Protein AF-A0A447TIA1-F1 (afdb_monomer)

InterPro domains:
  IPR004468 CTP synthase [PTHR11550] (20-82)
  IPR017926 Glutamine amidotransferase [PF00117] (13-82)
  IPR029062 Class I glutamine amidotransferase-like [G3DSA:3.40.50.880] (1-85)
  IPR029062 Class I glutamine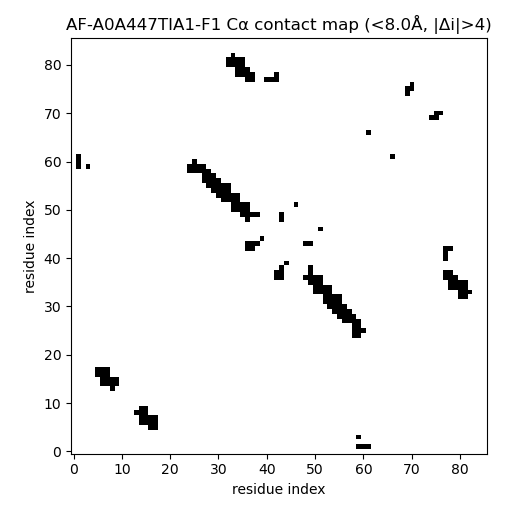 amidotransferase-like [SSF52317] (3-82)

pLDDT: mean 73.73, std 21.13, range [30.89, 95.38]

Secondary structure (DSSP, 8-state):
------EEE-TTS-EEE--TTS---S--EEEEEEEEEPTTSHHHHHHTSSEEEEEEEES----GGGHHHHHHTT----EEEGGG--

Nearest PDB structures (foldseek):
  3nva-assembly1_A  TM=8.881E-01  e=1.767E-05  Saccharolobus solfataricus
  1vco-assembly1_A  TM=8.623E-01  e=2.281E-05  Thermus thermophilus
  4zdi-assembly3_C  TM=9.390E-01  e=1.548E-04  Mycobacterium tuberculosis H37Rv
  4zdi-assembly3_D  TM=9.419E-01  e=1.875E-04  Mycobacterium tuberculosis H37Rv
  4zdi-assembly5_F  TM=9.418E-01  e=2.750E-04  Mycobacterium tuberculosis H37Rv

Solvent-accessible surface area (backbone atoms only — not comparable to full-atom values): 5550 Å² total; per-residue (Å²): 139,85,75,88,75,66,65,49,67,45,98,86,71,49,72,47,83,63,59,98,82,46,77,74,71,57,71,73,40,73,47,77,44,52,31,39,29,40,82,88,30,71,62,15,61,75,71,73,43,44,72,48,72,44,76,42,81,47,39,78,75,85,63,72,87,50,48,64,59,42,43,75,74,66,49,77,85,46,61,45,56,59,82,74,77,122

Mean predicted aligned error: 11.52 Å

Sequence (86 aa):
MVALIDEWVNHDGKIEKRDENSNMGGTMRLGGQQCDLVPGSLAARVYGGTEITERHRHRYEVNNYYIQRLEQAGLTISGRSAATRS

Foldseek 3Di:
DFDPPQWDQPPVRDTDRDDPPPPPAADFQFAWFKKAFAPPDPVCVVVVHRIDIDGGGDGDDDDPVCPVVCVVVPDDPGMDTPVPPD

Organism: Chromobacterium violaceum (NCBI:txid536)

Structure (mmCIF, N/CA/C/O backbone):
data_AF-A0A447TIA1-F1
#
_entry.id   AF-A0A447TIA1-F1
#
loop_
_atom_site.group_PDB
_atom_site.id
_atom_site.type_symbol
_atom_site.label_atom_id
_atom_site.label_alt_id
_atom_site.label_comp_id
_atom_site.label_asym_id
_atom_site.label_entity_id
_atom_site.label_seq_id
_atom_site.pdbx_PDB_ins_code
_atom_site.Cartn_x
_atom_site.Cartn_y
_atom_site.Cartn_z
_atom_site.occupancy
_atom_site.B_iso_or_equiv
_atom_site.auth_seq_id
_atom_site.auth_comp_id
_atom_site.auth_asym_id
_atom_site.auth_atom_id
_atom_site.pdbx_PDB_model_num
ATOM 1 N N . MET A 1 1 ? 4.605 -8.604 -2.090 1.00 30.89 1 MET A N 1
ATOM 2 C CA . MET A 1 1 ? 5.405 -9.196 -3.181 1.00 30.8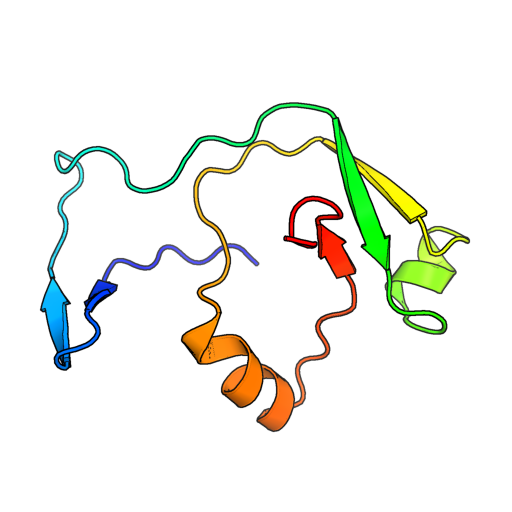9 1 MET A CA 1
A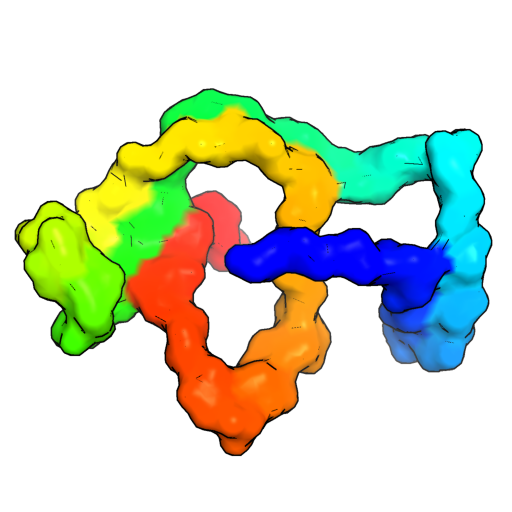TOM 3 C C . MET A 1 1 ? 6.041 -8.039 -3.928 1.00 30.89 1 MET A C 1
ATOM 5 O O . MET A 1 1 ? 5.328 -7.306 -4.593 1.00 30.89 1 MET A O 1
ATOM 9 N N . VAL A 1 2 ? 7.327 -7.784 -3.697 1.00 33.62 2 VAL A N 1
ATOM 10 C CA . VAL A 1 2 ? 8.083 -6.739 -4.400 1.00 33.62 2 VAL A CA 1
ATOM 11 C C . VAL A 1 2 ? 8.993 -7.491 -5.356 1.00 33.62 2 VAL A C 1
ATOM 13 O O . VAL A 1 2 ? 9.887 -8.202 -4.906 1.00 33.62 2 VAL A O 1
ATOM 16 N N . ALA A 1 3 ? 8.680 -7.444 -6.647 1.00 35.81 3 ALA A N 1
ATOM 17 C CA . ALA A 1 3 ? 9.522 -8.037 -7.674 1.00 35.81 3 ALA A CA 1
ATOM 18 C C . ALA A 1 3 ? 10.615 -7.034 -8.058 1.00 35.81 3 ALA A C 1
ATOM 20 O O . ALA A 1 3 ? 10.351 -5.834 -8.164 1.00 35.81 3 ALA A O 1
ATOM 21 N N . LEU A 1 4 ? 11.830 -7.537 -8.266 1.00 37.06 4 LEU A N 1
ATOM 22 C CA . LEU A 1 4 ? 12.829 -6.833 -9.054 1.00 37.06 4 LEU A CA 1
ATOM 23 C C . LEU A 1 4 ? 12.268 -6.777 -10.480 1.00 37.06 4 LEU A C 1
ATOM 25 O O . LEU A 1 4 ? 11.936 -7.817 -11.041 1.00 37.06 4 LEU A O 1
ATOM 29 N N . ILE A 1 5 ? 12.068 -5.573 -11.009 1.00 43.59 5 ILE A N 1
ATOM 30 C CA . ILE A 1 5 ? 11.760 -5.370 -12.424 1.00 43.59 5 ILE A CA 1
ATOM 31 C C . ILE A 1 5 ? 13.068 -4.892 -13.046 1.00 43.59 5 ILE A C 1
ATOM 33 O O . ILE A 1 5 ? 13.410 -3.712 -12.998 1.00 43.59 5 ILE A O 1
ATOM 37 N N . ASP A 1 6 ? 13.826 -5.854 -13.545 1.00 41.81 6 ASP A N 1
ATOM 38 C CA . ASP A 1 6 ? 15.049 -5.723 -14.337 1.00 41.81 6 ASP A CA 1
ATOM 39 C C . ASP A 1 6 ? 14.778 -5.211 -15.766 1.00 41.81 6 ASP A C 1
ATOM 41 O O . ASP A 1 6 ? 15.703 -4.802 -16.470 1.00 41.81 6 ASP A O 1
ATOM 45 N N . GLU A 1 7 ? 13.506 -5.131 -16.172 1.00 40.50 7 GLU A N 1
ATOM 46 C CA . GLU A 1 7 ? 13.088 -4.692 -17.505 1.00 40.50 7 GLU A CA 1
ATOM 47 C C . GLU A 1 7 ? 12.032 -3.576 -17.422 1.00 40.50 7 GLU A C 1
ATOM 49 O O . GLU A 1 7 ? 10.841 -3.810 -17.206 1.00 40.50 7 GLU A O 1
ATOM 54 N N . TRP A 1 8 ? 12.462 -2.323 -17.602 1.00 51.34 8 TRP A N 1
ATOM 55 C CA . TRP A 1 8 ? 11.547 -1.190 -17.759 1.00 51.34 8 TRP A CA 1
ATOM 56 C C . TRP A 1 8 ? 11.190 -1.036 -19.239 1.00 51.34 8 TRP A C 1
ATOM 58 O O . TRP A 1 8 ? 12.043 -0.709 -20.064 1.00 51.34 8 TRP A O 1
ATOM 68 N N . VAL A 1 9 ? 9.921 -1.262 -19.576 1.00 48.12 9 VAL A N 1
ATOM 69 C CA . VAL A 1 9 ? 9.378 -0.960 -20.906 1.00 48.12 9 VAL A CA 1
ATOM 70 C C . VAL A 1 9 ? 8.879 0.483 -20.895 1.00 48.12 9 VAL A C 1
ATOM 72 O O . VAL A 1 9 ? 7.937 0.811 -20.172 1.00 48.12 9 VAL A O 1
ATOM 75 N N . ASN A 1 10 ? 9.526 1.353 -21.672 1.00 47.69 10 ASN A N 1
ATOM 76 C CA . ASN A 1 10 ? 9.075 2.732 -21.866 1.00 47.69 10 ASN A CA 1
ATOM 77 C C . ASN A 1 10 ? 7.789 2.775 -22.715 1.00 47.69 10 ASN A C 1
ATOM 79 O O . ASN A 1 10 ? 7.443 1.804 -23.386 1.00 47.69 10 ASN A O 1
ATOM 83 N N . HIS A 1 11 ? 7.097 3.919 -22.716 1.00 45.28 11 HIS A N 1
ATOM 84 C CA . HIS A 1 11 ? 5.839 4.147 -23.450 1.00 45.28 11 HIS A CA 1
ATOM 85 C C . HIS A 1 11 ? 5.909 3.776 -24.950 1.00 45.28 11 HIS A C 1
ATOM 87 O O . HIS A 1 11 ? 4.907 3.362 -25.522 1.00 45.28 11 HIS A O 1
ATOM 93 N N . ASP A 1 12 ? 7.107 3.816 -25.541 1.00 51.28 12 ASP A N 1
ATOM 94 C CA . ASP A 1 12 ? 7.376 3.470 -26.945 1.00 51.28 12 ASP A CA 1
ATOM 95 C C . ASP A 1 12 ? 7.724 1.984 -27.183 1.00 51.28 12 ASP A C 1
ATOM 97 O O . ASP A 1 12 ? 8.206 1.615 -28.253 1.00 51.28 12 ASP A O 1
ATOM 101 N N . GLY A 1 13 ? 7.553 1.108 -26.186 1.00 52.50 13 GLY A N 1
ATOM 102 C CA . GLY A 1 13 ? 7.826 -0.331 -26.315 1.00 52.50 13 GLY A CA 1
ATOM 103 C C . GLY A 1 13 ? 9.312 -0.714 -26.320 1.00 52.50 13 GLY A C 1
ATOM 104 O O . GLY A 1 13 ? 9.646 -1.878 -26.534 1.00 52.50 13 GLY A O 1
ATOM 105 N N . LYS A 1 14 ? 10.222 0.236 -26.066 1.00 42.56 14 LYS A N 1
ATOM 106 C CA . LYS A 1 14 ? 11.654 -0.049 -25.899 1.00 42.56 14 LYS A CA 1
ATOM 107 C C . LYS A 1 14 ? 11.944 -0.615 -24.510 1.00 42.56 14 LYS A C 1
ATOM 109 O O . LYS A 1 14 ? 11.540 -0.031 -23.504 1.00 42.56 14 LYS A O 1
ATOM 114 N N . ILE A 1 15 ? 12.666 -1.736 -24.491 1.00 54.59 15 ILE A N 1
ATOM 115 C CA . ILE A 1 15 ? 13.190 -2.388 -23.288 1.00 54.59 15 ILE A CA 1
ATOM 116 C C . ILE A 1 15 ? 14.498 -1.689 -22.910 1.00 54.59 15 ILE A C 1
ATOM 118 O O . ILE A 1 15 ? 15.495 -1.807 -23.622 1.00 54.59 15 ILE A O 1
ATOM 122 N N . GLU A 1 16 ? 14.498 -0.964 -21.796 1.00 52.31 16 GLU A N 1
ATOM 123 C CA . GLU A 1 16 ? 15.715 -0.402 -21.211 1.00 52.31 16 GLU A CA 1
ATOM 124 C C . GLU A 1 16 ? 16.304 -1.414 -20.219 1.00 52.31 16 GLU A C 1
ATOM 126 O O . GLU A 1 16 ? 15.731 -1.654 -19.153 1.00 52.31 16 GLU A O 1
ATOM 131 N N . LYS A 1 17 ? 17.459 -2.003 -20.557 1.00 44.72 17 LYS A N 1
ATOM 132 C CA . LYS A 1 17 ? 18.266 -2.785 -19.609 1.00 44.72 17 LYS A CA 1
ATOM 133 C C . LYS A 1 17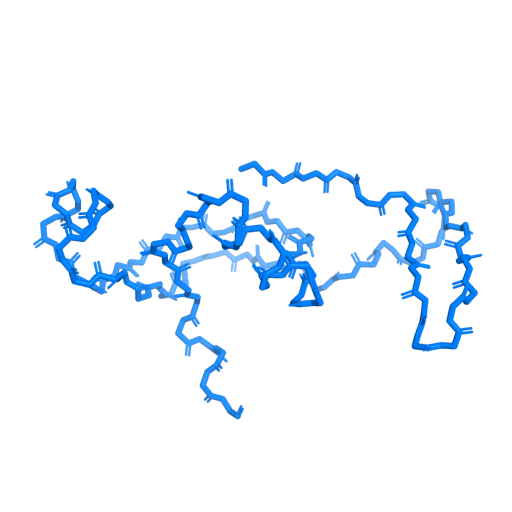 ? 18.991 -1.824 -18.671 1.00 44.72 17 LYS A C 1
ATOM 135 O O . LYS A 1 17 ? 19.866 -1.083 -19.113 1.00 44.72 17 LYS A O 1
ATOM 140 N N . ARG A 1 18 ? 18.643 -1.843 -17.385 1.00 50.62 18 ARG A N 1
ATOM 141 C CA . ARG A 1 18 ? 19.352 -1.085 -16.342 1.00 50.62 18 ARG A CA 1
ATOM 142 C C . ARG A 1 18 ? 20.255 -2.026 -15.550 1.00 50.62 18 ARG A C 1
ATOM 144 O O . ARG A 1 18 ? 19.812 -3.089 -15.131 1.00 50.62 18 ARG A O 1
ATOM 151 N N . ASP A 1 19 ? 21.513 -1.637 -15.374 1.00 47.56 19 ASP A N 1
ATOM 152 C CA . ASP A 1 19 ? 22.492 -2.341 -14.544 1.00 47.56 19 ASP A CA 1
ATOM 153 C C . ASP A 1 19 ? 22.485 -1.810 -13.095 1.00 47.56 19 ASP A C 1
ATOM 155 O O . ASP A 1 19 ? 21.824 -0.818 -12.780 1.00 47.56 19 ASP A O 1
ATOM 159 N N . GLU A 1 20 ? 23.230 -2.465 -12.198 1.00 50.00 20 GLU A N 1
ATOM 160 C CA . GLU A 1 20 ? 23.348 -2.085 -10.777 1.00 50.00 20 GLU A CA 1
ATOM 161 C C . GLU A 1 20 ? 23.972 -0.688 -10.553 1.00 50.00 20 GLU A C 1
ATOM 163 O O . GLU A 1 20 ? 23.865 -0.139 -9.454 1.00 50.00 20 GLU A O 1
ATOM 168 N N . ASN A 1 21 ? 24.584 -0.095 -11.588 1.00 46.84 21 ASN A N 1
ATOM 169 C CA . ASN A 1 21 ? 25.205 1.233 -11.568 1.00 46.84 21 ASN A CA 1
ATOM 170 C C . ASN A 1 21 ? 24.296 2.346 -12.118 1.00 46.84 21 ASN A C 1
ATOM 172 O O . ASN A 1 21 ? 24.599 3.531 -11.957 1.00 46.84 21 ASN A O 1
ATOM 176 N N . SER A 1 22 ? 23.171 2.006 -12.747 1.00 49.38 22 SER A N 1
ATOM 177 C CA . SER A 1 22 ? 22.136 2.966 -13.113 1.00 49.38 22 SER A CA 1
ATOM 178 C C . SER A 1 22 ? 21.496 3.492 -11.831 1.00 49.38 22 SER A C 1
ATOM 180 O O . SER A 1 22 ? 21.041 2.687 -11.020 1.00 49.38 22 SER A O 1
ATOM 182 N N . ASN A 1 23 ? 21.474 4.824 -11.638 1.00 45.31 23 ASN A N 1
ATOM 183 C CA . ASN A 1 23 ? 20.811 5.520 -10.522 1.00 45.31 23 ASN A CA 1
ATOM 184 C C . ASN A 1 23 ? 19.617 4.706 -10.037 1.00 45.31 23 ASN A C 1
ATOM 186 O O . ASN A 1 23 ? 18.626 4.632 -10.768 1.00 45.31 23 ASN A O 1
ATOM 190 N N . MET A 1 24 ? 19.766 4.053 -8.876 1.00 48.44 24 MET A N 1
ATOM 191 C CA . MET A 1 24 ? 18.839 3.025 -8.408 1.00 48.44 24 MET A CA 1
ATOM 192 C C . MET A 1 24 ? 17.420 3.583 -8.522 1.00 48.44 24 MET A C 1
ATOM 194 O O . MET A 1 24 ? 17.045 4.474 -7.760 1.00 48.44 24 MET A O 1
ATOM 198 N N . GLY A 1 25 ? 16.689 3.151 -9.549 1.00 51.25 25 GLY A N 1
ATOM 199 C CA . GLY A 1 25 ? 15.447 3.796 -9.952 1.00 51.25 25 GLY A CA 1
ATOM 200 C C . GLY A 1 25 ? 14.420 3.721 -8.830 1.00 51.25 25 GLY A C 1
ATOM 201 O O . GLY A 1 25 ? 14.335 2.713 -8.132 1.00 51.25 25 GLY A O 1
ATOM 202 N N . GLY A 1 26 ? 13.643 4.790 -8.664 1.00 54.31 26 GLY A N 1
ATOM 203 C CA . GLY A 1 26 ? 12.610 4.901 -7.635 1.00 54.31 26 GLY A CA 1
ATOM 204 C C . GLY A 1 26 ? 13.039 5.734 -6.425 1.00 54.31 26 GLY A C 1
ATOM 205 O O . GLY A 1 26 ? 14.178 5.683 -5.956 1.00 54.31 26 GLY A O 1
ATOM 206 N N . THR A 1 27 ? 12.107 6.531 -5.910 1.00 70.94 27 THR A N 1
ATOM 207 C CA . THR A 1 27 ? 12.301 7.310 -4.683 1.00 70.94 27 THR A CA 1
ATOM 208 C C . THR A 1 27 ? 12.178 6.376 -3.481 1.00 70.94 27 THR A C 1
ATOM 210 O O . THR A 1 27 ? 11.187 5.663 -3.343 1.00 70.94 27 THR A O 1
ATOM 213 N N . MET A 1 28 ? 13.177 6.371 -2.595 1.00 77.06 28 MET A N 1
ATOM 214 C CA . MET A 1 28 ? 13.120 5.573 -1.368 1.00 77.06 28 MET A CA 1
ATOM 215 C C . MET A 1 28 ? 11.966 6.056 -0.479 1.00 77.06 28 MET A C 1
ATOM 217 O O . MET A 1 28 ? 11.953 7.214 -0.061 1.00 77.06 28 MET A O 1
ATOM 221 N N . ARG A 1 29 ? 11.025 5.169 -0.145 1.00 78.19 29 ARG A N 1
ATOM 222 C CA . ARG A 1 29 ? 9.959 5.442 0.825 1.00 78.19 29 ARG A CA 1
ATOM 223 C C . ARG A 1 29 ? 10.379 4.918 2.184 1.00 78.19 29 ARG A C 1
ATOM 225 O O . ARG A 1 29 ? 10.551 3.714 2.368 1.00 78.19 29 ARG A O 1
ATOM 232 N N . LEU A 1 30 ? 10.574 5.847 3.114 1.00 81.50 30 LEU A N 1
ATOM 233 C CA . LEU A 1 30 ? 10.968 5.585 4.493 1.00 81.50 30 LEU A CA 1
ATOM 234 C C . LEU A 1 30 ? 9.934 6.178 5.446 1.00 81.50 30 LEU A C 1
ATOM 236 O O . LEU A 1 30 ? 9.480 7.303 5.250 1.00 81.50 30 LEU A O 1
ATOM 240 N N . GLY A 1 31 ? 9.620 5.440 6.508 1.00 83.88 31 GLY A N 1
ATOM 241 C CA . GLY A 1 31 ? 8.785 5.925 7.606 1.00 83.88 31 GLY A CA 1
ATOM 242 C C . GLY A 1 31 ? 7.314 5.528 7.498 1.00 83.88 31 GLY A C 1
ATOM 243 O O . GLY A 1 31 ? 6.929 4.741 6.635 1.00 83.88 31 GLY A O 1
ATOM 244 N N . GLY A 1 32 ? 6.517 6.025 8.446 1.00 84.94 32 GLY A N 1
ATOM 245 C CA . GLY A 1 32 ? 5.084 5.755 8.533 1.00 84.94 32 GLY A CA 1
ATOM 246 C C . GLY A 1 32 ? 4.328 6.450 7.409 1.00 84.94 32 GLY A C 1
ATOM 247 O O . GLY A 1 32 ? 4.449 7.663 7.249 1.00 84.94 32 GLY A O 1
ATOM 248 N N . GLN A 1 33 ? 3.569 5.691 6.629 1.00 84.69 33 GLN A N 1
ATOM 249 C CA . GLN A 1 33 ? 2.765 6.209 5.535 1.00 84.69 33 GLN A CA 1
ATOM 250 C C . GLN A 1 33 ? 1.365 5.624 5.574 1.00 84.69 33 GLN A C 1
ATOM 252 O O . GLN A 1 33 ? 1.169 4.437 5.842 1.00 84.69 33 GLN A O 1
ATOM 257 N N . GLN A 1 34 ? 0.397 6.487 5.292 1.00 89.44 34 GLN A N 1
ATOM 258 C CA . GLN A 1 34 ? -1.002 6.120 5.298 1.00 89.44 34 GLN A CA 1
ATOM 259 C C . GLN A 1 34 ? -1.359 5.300 4.056 1.00 89.44 34 GLN A C 1
ATOM 261 O O . GLN A 1 34 ? -0.993 5.644 2.921 1.00 89.44 34 GLN A O 1
ATOM 266 N N . CYS A 1 35 ? -2.087 4.217 4.297 1.00 89.44 35 CYS A N 1
ATOM 267 C CA . CYS A 1 35 ? -2.650 3.340 3.290 1.00 89.44 35 CYS A CA 1
ATOM 268 C C . CYS A 1 35 ? -4.154 3.204 3.513 1.00 89.44 35 CYS A C 1
ATOM 270 O O . CYS A 1 35 ? -4.607 2.884 4.614 1.00 89.44 35 CYS A O 1
ATOM 272 N N . ASP A 1 36 ? -4.901 3.390 2.434 1.00 92.31 36 ASP A N 1
ATOM 273 C CA . ASP A 1 36 ? -6.338 3.183 2.404 1.00 92.31 36 ASP A CA 1
ATOM 274 C C . ASP A 1 36 ? -6.601 1.753 1.934 1.00 92.31 36 ASP A C 1
ATOM 276 O O . ASP A 1 36 ? -6.140 1.339 0.865 1.00 92.31 36 ASP A O 1
ATOM 280 N N . LEU A 1 37 ? -7.331 0.989 2.740 1.00 92.75 37 LEU A N 1
ATOM 281 C CA . LEU A 1 37 ? -7.738 -0.375 2.437 1.00 92.75 37 LEU A CA 1
ATOM 282 C C . LEU A 1 37 ? -9.140 -0.392 1.828 1.00 92.75 37 LEU A C 1
ATOM 284 O O . LEU A 1 37 ? -10.033 0.347 2.242 1.00 92.75 37 LEU A O 1
ATOM 288 N N . VAL A 1 38 ? -9.357 -1.296 0.876 1.00 93.00 38 VAL A N 1
ATOM 289 C CA . VAL A 1 38 ? -10.670 -1.502 0.258 1.00 93.00 38 VAL A CA 1
ATOM 290 C C . VAL A 1 38 ? -11.651 -2.027 1.320 1.00 93.00 38 VAL A C 1
ATOM 292 O O . VAL A 1 38 ? -11.362 -3.063 1.937 1.00 93.00 38 VAL A O 1
ATOM 295 N N . PRO A 1 39 ? -12.810 -1.370 1.537 1.00 92.50 39 PRO A N 1
ATOM 296 C CA . PRO A 1 39 ? -13.825 -1.839 2.477 1.00 92.50 39 PRO A CA 1
ATOM 297 C C . PRO A 1 39 ? -14.260 -3.279 2.179 1.00 92.50 39 PRO A C 1
ATOM 299 O O . PRO A 1 39 ? -14.457 -3.656 1.027 1.00 92.50 39 PRO A O 1
ATOM 302 N N . GLY A 1 40 ? -14.386 -4.105 3.220 1.00 91.62 40 GLY A N 1
ATOM 303 C CA . GLY A 1 40 ? -14.767 -5.518 3.085 1.00 91.62 40 GLY A CA 1
ATOM 304 C C . GLY A 1 40 ? -13.655 -6.458 2.597 1.00 91.62 40 GLY A C 1
ATOM 305 O O . GLY A 1 40 ? -13.847 -7.675 2.601 1.00 91.62 40 GLY A O 1
ATOM 306 N N . SER A 1 41 ? -12.475 -5.940 2.234 1.00 93.31 41 SER A N 1
ATOM 307 C CA . SER A 1 41 ? -11.320 -6.778 1.901 1.00 93.31 41 SER A CA 1
ATOM 308 C C . SER A 1 41 ?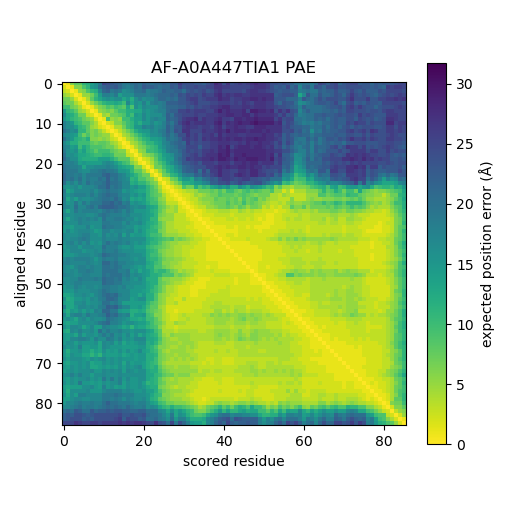 -10.825 -7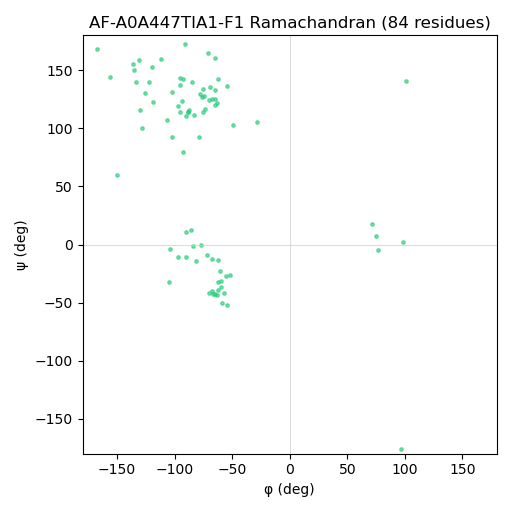.584 3.107 1.00 93.31 41 SER A C 1
ATOM 310 O O . SER A 1 41 ? -11.081 -7.253 4.268 1.00 93.31 41 SER A O 1
ATOM 312 N N . LEU A 1 42 ? -10.066 -8.653 2.845 1.00 94.00 42 LEU A N 1
ATOM 313 C CA . LEU A 1 42 ? -9.397 -9.392 3.917 1.00 94.00 42 LEU A CA 1
ATOM 314 C C . LEU A 1 42 ? -8.478 -8.475 4.734 1.00 94.00 42 LEU A C 1
ATOM 316 O O . LEU A 1 42 ? -8.517 -8.544 5.957 1.00 94.00 42 LEU A O 1
ATOM 320 N N . ALA A 1 43 ? -7.730 -7.586 4.075 1.00 92.12 43 ALA A N 1
ATOM 321 C CA . ALA A 1 43 ? -6.863 -6.624 4.748 1.00 92.12 43 ALA A CA 1
ATOM 322 C C . ALA A 1 43 ? -7.660 -5.727 5.708 1.00 92.12 43 ALA A C 1
ATOM 324 O O . ALA A 1 43 ? -7.326 -5.659 6.886 1.00 92.12 43 ALA A O 1
ATOM 325 N N . ALA A 1 44 ? -8.764 -5.123 5.251 1.00 94.31 44 ALA A N 1
ATOM 326 C CA . ALA A 1 44 ? -9.588 -4.264 6.105 1.00 94.31 44 ALA A CA 1
ATOM 327 C C . ALA A 1 44 ? -10.152 -5.011 7.328 1.00 94.31 44 ALA A C 1
ATOM 329 O O . ALA A 1 44 ? -10.218 -4.456 8.421 1.00 94.31 44 ALA A O 1
ATOM 330 N N . ARG A 1 45 ? -10.512 -6.293 7.173 1.00 94.25 45 ARG A N 1
ATOM 331 C CA . ARG A 1 45 ? -10.971 -7.132 8.295 1.00 94.25 45 ARG A CA 1
ATOM 332 C C . ARG A 1 45 ? -9.854 -7.472 9.278 1.00 94.25 45 ARG A C 1
ATOM 334 O O . ARG A 1 45 ? -10.095 -7.444 10.476 1.00 94.25 45 ARG A O 1
ATOM 341 N N . VAL A 1 46 ? -8.659 -7.789 8.781 1.00 95.38 46 VAL A N 1
ATOM 342 C CA . VAL A 1 46 ? -7.493 -8.115 9.620 1.00 95.38 46 VAL A CA 1
ATOM 343 C C . VAL A 1 46 ? -7.052 -6.902 10.436 1.00 95.38 46 VAL A C 1
ATOM 345 O O . VAL A 1 46 ? -6.775 -7.037 11.623 1.00 95.38 46 VAL A O 1
ATOM 348 N N . TYR A 1 47 ? -7.028 -5.721 9.8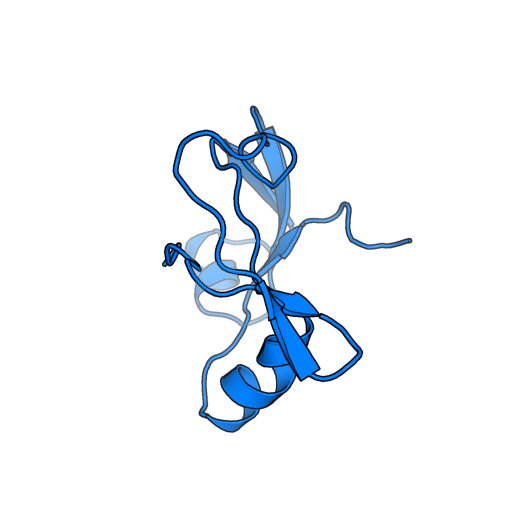20 1.00 92.81 47 TYR A N 1
ATOM 349 C CA . TYR A 1 47 ? -6.648 -4.478 10.492 1.00 92.81 47 TYR A CA 1
ATOM 350 C C . TYR A 1 47 ? -7.785 -3.841 11.306 1.00 92.81 47 TYR A C 1
ATOM 352 O O . TYR A 1 47 ? -7.528 -2.953 12.113 1.00 92.81 47 TYR A O 1
ATOM 360 N N . GLY A 1 48 ? -9.036 -4.270 11.111 1.00 93.88 48 GLY A N 1
ATOM 361 C CA . GLY A 1 48 ? -10.201 -3.706 11.799 1.00 93.88 48 GLY A CA 1
ATOM 362 C C . GLY A 1 48 ? -10.583 -2.294 11.338 1.00 93.88 48 GLY A C 1
ATOM 363 O O . GLY A 1 48 ? -11.309 -1.599 12.044 1.00 93.88 48 GLY A O 1
ATOM 364 N N . GLY A 1 49 ? -10.107 -1.860 10.168 1.00 92.44 49 GLY A N 1
ATOM 365 C CA . GLY A 1 49 ? -10.315 -0.510 9.649 1.00 92.44 49 GLY A CA 1
ATOM 366 C C . GLY A 1 49 ? -9.927 -0.376 8.178 1.00 92.44 49 GLY A C 1
ATOM 367 O O . GLY A 1 49 ? -9.316 -1.270 7.594 1.00 92.44 49 GLY A O 1
ATOM 368 N N . THR A 1 50 ? -10.308 0.744 7.565 1.00 93.62 50 THR A N 1
ATOM 369 C CA . THR A 1 50 ? -10.011 1.056 6.154 1.00 93.62 50 THR A CA 1
ATOM 370 C C . THR A 1 50 ? -8.896 2.080 5.982 1.00 93.62 50 THR A C 1
ATOM 372 O O . THR A 1 50 ? -8.508 2.362 4.857 1.00 93.62 50 THR A O 1
ATOM 375 N N . GLU A 1 51 ? -8.373 2.625 7.074 1.00 93.88 51 GLU A N 1
ATOM 376 C CA . GLU A 1 51 ? -7.297 3.611 7.088 1.00 93.88 51 GLU A CA 1
ATOM 377 C C . GLU A 1 51 ? -6.240 3.124 8.075 1.00 93.88 51 GLU A C 1
ATOM 379 O O . GLU A 1 51 ? -6.517 2.956 9.264 1.00 93.88 51 GLU A O 1
ATOM 384 N N . ILE A 1 52 ? -5.045 2.824 7.569 1.00 92.38 52 ILE A N 1
ATOM 385 C CA . ILE A 1 52 ? -3.936 2.306 8.373 1.00 92.38 52 ILE A CA 1
ATOM 386 C C . ILE A 1 52 ? -2.665 3.097 8.091 1.00 92.38 52 ILE A C 1
ATOM 388 O O . ILE A 1 52 ? -2.521 3.716 7.040 1.00 92.38 52 ILE A O 1
ATOM 392 N N . THR A 1 53 ? -1.714 3.056 9.019 1.00 92.25 53 THR A N 1
ATOM 393 C CA . THR A 1 53 ? -0.370 3.603 8.810 1.00 92.25 53 THR A CA 1
ATOM 394 C C . THR A 1 53 ? 0.647 2.487 8.946 1.00 92.25 53 THR A C 1
ATOM 396 O O . THR A 1 53 ? 0.728 1.854 9.994 1.00 92.25 53 THR A O 1
ATOM 399 N N . GLU A 1 54 ? 1.450 2.282 7.905 1.00 89.44 54 GLU A N 1
ATOM 400 C CA . GLU A 1 54 ? 2.491 1.256 7.877 1.00 89.44 54 GLU A CA 1
ATOM 401 C C . GLU A 1 54 ? 3.869 1.871 7.678 1.00 89.44 54 GLU A C 1
ATOM 403 O O . GLU A 1 54 ? 4.013 2.955 7.112 1.00 89.44 54 GLU A O 1
ATOM 408 N N . ARG A 1 55 ? 4.912 1.193 8.166 1.00 89.31 55 ARG A N 1
ATOM 409 C CA . ARG A 1 55 ? 6.294 1.648 7.965 1.00 89.31 55 ARG A CA 1
ATOM 410 C C . ARG A 1 55 ? 6.829 1.104 6.650 1.00 89.31 55 ARG A C 1
ATOM 412 O O . ARG A 1 55 ? 7.018 -0.097 6.499 1.00 89.31 55 ARG A O 1
ATOM 419 N N . HIS A 1 56 ? 7.129 2.004 5.723 1.00 86.62 56 HIS A N 1
ATOM 420 C CA . HIS A 1 56 ? 7.686 1.654 4.424 1.00 86.62 56 HIS A CA 1
ATOM 421 C C . HIS A 1 56 ? 9.215 1.707 4.486 1.00 86.62 56 HIS A C 1
ATOM 423 O O . HIS A 1 56 ? 9.804 2.557 5.163 1.00 86.62 56 HIS A O 1
ATOM 429 N N . ARG A 1 57 ? 9.861 0.769 3.793 1.00 88.19 57 ARG A N 1
ATOM 430 C CA . ARG A 1 57 ? 11.309 0.755 3.548 1.00 88.19 57 ARG A CA 1
ATOM 431 C C . ARG A 1 57 ? 11.577 0.076 2.212 1.00 88.19 57 ARG A C 1
ATOM 433 O O . ARG A 1 57 ? 12.234 -0.959 2.137 1.00 88.19 57 ARG A O 1
ATOM 440 N N . HIS A 1 58 ? 11.015 0.647 1.155 1.00 83.12 58 HIS A N 1
ATOM 441 C CA . HIS A 1 58 ? 11.165 0.144 -0.206 1.00 83.12 58 HIS A CA 1
ATOM 442 C C . HIS A 1 58 ? 11.428 1.279 -1.185 1.00 83.12 58 HIS A C 1
ATOM 444 O O . HIS A 1 58 ? 11.077 2.431 -0.940 1.00 83.12 58 HIS A O 1
ATOM 450 N N . ARG A 1 59 ? 12.074 0.938 -2.299 1.00 81.81 59 ARG A N 1
ATOM 451 C CA . ARG A 1 59 ? 12.370 1.874 -3.389 1.00 81.81 59 ARG A CA 1
ATOM 452 C C . ARG A 1 59 ? 11.471 1.666 -4.608 1.00 81.81 59 ARG A C 1
ATOM 454 O O . ARG A 1 59 ? 11.160 2.620 -5.311 1.00 81.81 59 ARG A O 1
ATOM 461 N N . TYR A 1 60 ? 11.067 0.424 -4.849 1.00 80.88 60 TYR A N 1
ATOM 462 C CA . TYR A 1 60 ? 10.284 0.046 -6.019 1.00 80.88 60 TYR A CA 1
ATOM 463 C C . TYR A 1 60 ? 8.795 0.034 -5.697 1.00 80.88 60 TYR A C 1
ATOM 465 O O . TYR A 1 60 ? 8.389 -0.473 -4.653 1.00 80.88 60 TYR A O 1
ATOM 473 N N . GLU A 1 61 ? 8.002 0.562 -6.621 1.00 82.56 61 GLU A N 1
ATOM 474 C CA . GLU A 1 61 ? 6.542 0.549 -6.573 1.00 82.56 61 GLU A CA 1
ATOM 475 C C . GLU A 1 61 ? 5.993 -0.349 -7.683 1.00 82.56 61 GLU A C 1
ATOM 477 O O . GLU A 1 61 ? 6.675 -0.632 -8.672 1.00 82.56 61 GLU A O 1
ATOM 482 N N . VAL A 1 62 ? 4.745 -0.793 -7.533 1.00 84.12 62 VAL A N 1
ATOM 483 C CA . VAL A 1 62 ? 4.053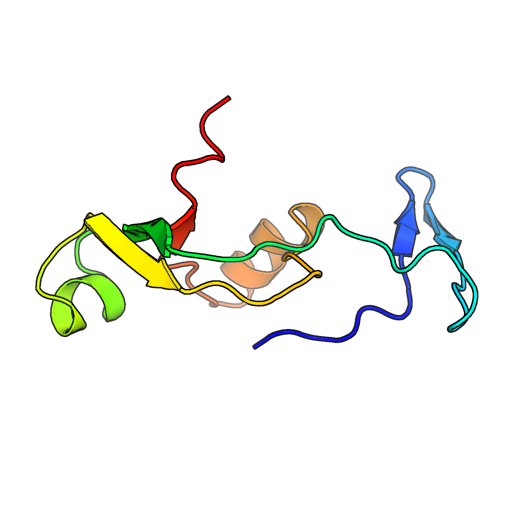 -1.529 -8.598 1.00 84.12 62 VAL A CA 1
ATOM 484 C C . VAL A 1 62 ? 3.861 -0.607 -9.803 1.00 84.12 62 VAL A C 1
ATOM 486 O O . VAL A 1 62 ? 3.402 0.525 -9.666 1.00 84.12 62 VAL A O 1
ATOM 489 N N . ASN A 1 63 ? 4.186 -1.093 -11.001 1.00 83.81 63 ASN A N 1
ATOM 490 C CA . ASN A 1 63 ? 3.943 -0.349 -12.232 1.00 83.81 63 ASN A CA 1
ATOM 491 C C . ASN A 1 63 ? 2.438 -0.352 -12.569 1.00 83.81 63 ASN A C 1
ATOM 493 O O . ASN A 1 63 ? 1.855 -1.401 -12.859 1.00 83.81 63 ASN A O 1
ATOM 497 N N . ASN A 1 64 ? 1.831 0.840 -12.575 1.00 82.69 64 ASN A N 1
ATOM 498 C CA . ASN A 1 64 ? 0.402 1.050 -12.822 1.00 82.69 64 ASN A CA 1
ATOM 499 C C . ASN A 1 64 ? -0.098 0.456 -14.150 1.00 82.69 64 ASN A C 1
ATOM 501 O O . ASN A 1 64 ? -1.262 0.070 -14.231 1.00 82.69 64 ASN A O 1
ATOM 505 N N . TYR A 1 65 ? 0.764 0.321 -15.164 1.00 84.25 65 TYR A N 1
ATOM 506 C CA . TYR A 1 65 ? 0.405 -0.291 -16.449 1.00 84.25 65 TYR A CA 1
ATOM 507 C C . TYR A 1 65 ? -0.074 -1.745 -16.303 1.00 84.25 65 TYR A C 1
ATOM 509 O O . TYR A 1 65 ? -0.931 -2.208 -17.053 1.00 84.25 65 TYR A O 1
ATOM 517 N N . TYR A 1 66 ? 0.450 -2.468 -15.311 1.00 85.69 66 TYR A N 1
ATOM 518 C CA . TYR A 1 66 ? 0.110 -3.871 -15.086 1.00 85.69 66 TYR A CA 1
ATOM 519 C C . TYR A 1 66 ? -1.076 -4.073 -14.144 1.00 85.69 66 TYR A C 1
ATOM 521 O O . TYR A 1 66 ? -1.584 -5.189 -14.079 1.00 85.69 66 TYR A O 1
ATOM 529 N N . ILE A 1 67 ? -1.555 -3.028 -13.457 1.00 87.69 67 ILE A N 1
ATOM 530 C CA . ILE A 1 67 ? -2.642 -3.146 -12.471 1.00 87.69 67 ILE A CA 1
ATOM 531 C C . ILE A 1 67 ? -3.873 -3.810 -13.086 1.00 87.69 67 ILE A C 1
ATOM 533 O O . ILE A 1 67 ? -4.331 -4.825 -12.574 1.00 87.69 67 ILE A O 1
ATOM 537 N N . GLN A 1 68 ? -4.349 -3.305 -14.227 1.00 88.81 68 GLN A N 1
ATOM 538 C CA . GLN A 1 68 ? -5.546 -3.852 -14.871 1.00 88.81 68 GLN A CA 1
ATOM 539 C C . GLN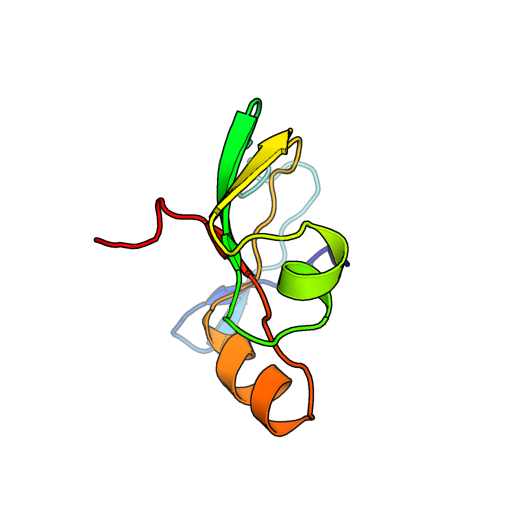 A 1 68 ? -5.367 -5.314 -15.289 1.00 88.81 68 GLN A C 1
ATOM 541 O O . GLN A 1 68 ? -6.284 -6.113 -15.138 1.00 88.81 68 GLN A O 1
ATOM 546 N N . ARG A 1 69 ? -4.181 -5.685 -15.790 1.00 91.81 69 ARG A N 1
ATOM 547 C CA . ARG A 1 69 ? -3.892 -7.069 -16.197 1.00 91.81 69 ARG A CA 1
ATOM 548 C C . ARG A 1 69 ? -3.856 -8.010 -14.995 1.00 91.81 69 ARG A C 1
ATOM 550 O O . ARG A 1 69 ? -4.357 -9.125 -15.079 1.00 91.81 69 ARG A O 1
ATOM 557 N N . LEU A 1 70 ? -3.285 -7.559 -13.879 1.00 90.62 70 LEU A N 1
ATOM 558 C CA . LEU A 1 70 ? -3.254 -8.316 -12.629 1.00 90.62 70 LEU A CA 1
ATOM 559 C C . LEU A 1 70 ? -4.662 -8.485 -12.045 1.00 90.62 70 LEU A C 1
ATOM 561 O O . LEU A 1 70 ? -5.017 -9.585 -11.628 1.00 90.62 70 LEU A O 1
ATOM 565 N N . GLU A 1 71 ? -5.475 -7.429 -12.075 1.00 92.62 71 GLU A N 1
ATOM 566 C CA . GLU A 1 71 ? -6.874 -7.476 -11.637 1.00 92.62 71 GLU A CA 1
ATOM 567 C C . GLU A 1 71 ? -7.712 -8.424 -12.504 1.00 92.62 71 GLU A C 1
ATOM 569 O O . GLU A 1 71 ? -8.443 -9.258 -11.973 1.00 92.62 71 GLU A O 1
ATOM 574 N N . GLN A 1 72 ? -7.538 -8.388 -13.828 1.00 93.56 72 GLN A N 1
ATOM 575 C CA . GLN A 1 72 ? -8.175 -9.334 -14.754 1.00 93.56 72 GLN A CA 1
ATOM 576 C C . GLN A 1 72 ? -7.738 -10.786 -14.519 1.00 93.56 72 GLN A C 1
ATOM 578 O O . GLN A 1 72 ? -8.536 -11.703 -14.700 1.00 93.56 72 GLN A O 1
ATOM 583 N N . ALA A 1 73 ? -6.495 -11.002 -14.087 1.00 94.94 73 ALA A N 1
ATOM 584 C CA . ALA A 1 73 ? -5.983 -12.318 -13.711 1.00 94.94 73 ALA A CA 1
ATOM 585 C C . ALA A 1 73 ? -6.472 -12.795 -12.326 1.00 94.94 73 ALA A C 1
ATOM 587 O O . ALA A 1 73 ? -6.118 -13.893 -11.898 1.00 94.94 73 ALA A O 1
ATOM 588 N N . GLY A 1 74 ? -7.283 -11.995 -11.625 1.00 93.25 74 GLY A N 1
ATOM 589 C CA . GLY A 1 74 ? -7.902 -12.346 -10.346 1.00 93.25 74 GLY A CA 1
ATOM 590 C C . GLY A 1 74 ? -7.184 -11.803 -9.108 1.00 93.25 74 GLY A C 1
ATOM 591 O O . GLY A 1 74 ? -7.627 -12.067 -7.989 1.00 93.25 74 GLY A O 1
ATOM 592 N N . LEU A 1 75 ? -6.102 -11.028 -9.260 1.00 92.50 75 LEU A N 1
ATOM 593 C CA . LEU A 1 75 ? -5.463 -10.365 -8.123 1.00 92.50 75 LEU A CA 1
ATOM 594 C C . LEU A 1 75 ? -6.313 -9.177 -7.661 1.00 92.50 75 LEU A C 1
ATOM 596 O O . LEU A 1 75 ? -6.610 -8.276 -8.432 1.00 92.50 75 LEU A O 1
ATOM 600 N N . THR A 1 76 ? -6.643 -9.109 -6.375 1.00 91.12 76 THR A N 1
ATOM 601 C CA . THR A 1 76 ? -7.317 -7.931 -5.810 1.00 91.12 76 THR A CA 1
ATOM 602 C C . THR A 1 76 ? -6.302 -6.998 -5.155 1.00 91.12 76 THR A C 1
ATOM 604 O O . THR A 1 76 ? -5.652 -7.376 -4.180 1.00 91.12 76 THR A O 1
ATOM 607 N N . ILE A 1 77 ? -6.197 -5.757 -5.638 1.00 91.75 77 ILE A N 1
ATOM 608 C CA . ILE A 1 77 ? -5.413 -4.708 -4.970 1.00 91.75 77 ILE A CA 1
ATOM 609 C C . ILE A 1 77 ? -6.238 -4.152 -3.806 1.00 91.75 77 ILE A C 1
ATOM 611 O O . ILE A 1 77 ? -7.052 -3.247 -3.969 1.00 91.75 77 ILE A O 1
ATOM 615 N N . SER A 1 78 ? -6.039 -4.714 -2.614 1.00 92.88 78 SER A N 1
ATOM 616 C CA . SER A 1 78 ? -6.836 -4.394 -1.424 1.00 92.88 78 SER A CA 1
ATOM 617 C C . SER A 1 78 ? -6.375 -3.158 -0.651 1.00 92.88 78 SER A C 1
ATOM 619 O O . SER A 1 78 ? -6.999 -2.831 0.355 1.00 92.88 78 SER A O 1
ATOM 621 N N . GLY A 1 79 ? -5.298 -2.490 -1.070 1.00 90.44 79 GLY A N 1
ATOM 622 C CA . GLY A 1 79 ? -4.791 -1.291 -0.409 1.00 90.44 79 GLY A CA 1
ATOM 623 C C . GLY A 1 79 ? -3.966 -0.405 -1.338 1.00 90.44 79 GLY A C 1
ATOM 624 O O . GLY A 1 79 ? -3.254 -0.910 -2.208 1.00 90.44 79 GLY A O 1
ATOM 625 N N . ARG A 1 80 ? -4.076 0.915 -1.168 1.00 89.12 80 ARG A N 1
ATOM 626 C CA . ARG A 1 80 ? -3.319 1.925 -1.926 1.00 89.12 80 ARG A CA 1
ATOM 627 C C . ARG A 1 80 ? -2.785 2.998 -0.982 1.00 89.12 80 ARG A C 1
ATOM 629 O O . ARG A 1 80 ? -3.392 3.280 0.044 1.00 89.12 80 ARG A O 1
ATOM 636 N N . SER A 1 81 ? -1.650 3.605 -1.321 1.00 84.00 81 SER A N 1
ATOM 637 C CA . SER A 1 81 ? -1.126 4.724 -0.531 1.00 84.00 81 SER A CA 1
ATOM 638 C C . SER A 1 81 ? -2.026 5.953 -0.687 1.00 84.00 81 SER A C 1
ATOM 640 O O . SER A 1 81 ? -2.385 6.310 -1.810 1.00 84.00 81 SER A O 1
ATOM 642 N N . ALA A 1 82 ? -2.327 6.637 0.420 1.00 73.44 82 ALA A N 1
ATOM 643 C CA . ALA A 1 82 ? -3.151 7.851 0.417 1.00 73.44 82 ALA A CA 1
ATOM 644 C C . ALA A 1 82 ? -2.538 8.992 -0.428 1.00 73.44 82 ALA A C 1
ATOM 646 O O . ALA A 1 82 ? -3.252 9.851 -0.941 1.00 73.44 82 ALA A O 1
ATOM 647 N N . ALA A 1 83 ? -1.216 8.964 -0.649 1.00 61.19 83 ALA A N 1
ATOM 648 C CA . ALA A 1 83 ? -0.494 9.936 -1.474 1.00 61.19 83 ALA A CA 1
ATOM 649 C C . ALA A 1 83 ? -0.835 9.870 -2.979 1.00 61.19 83 ALA A C 1
ATOM 651 O O . ALA A 1 83 ? -0.466 10.770 -3.724 1.00 61.19 83 ALA A O 1
ATOM 652 N N . THR A 1 84 ? -1.527 8.828 -3.452 1.00 50.53 84 THR A N 1
ATOM 653 C CA . THR A 1 84 ? -1.887 8.661 -4.876 1.00 50.53 84 THR A CA 1
ATOM 654 C C . THR A 1 84 ? -3.196 9.383 -5.256 1.00 50.53 84 THR A C 1
ATOM 656 O O . THR A 1 84 ? -3.724 9.172 -6.342 1.00 50.53 84 THR A O 1
ATOM 659 N N . ARG A 1 85 ? -3.730 10.263 -4.395 1.00 41.50 85 ARG A N 1
ATOM 660 C CA . ARG A 1 85 ? -4.789 11.227 -4.749 1.00 41.50 85 ARG A CA 1
ATOM 661 C C . ARG A 1 85 ? -4.173 12.569 -5.178 1.00 41.50 85 ARG A C 1
ATOM 663 O O . ARG A 1 85 ? -4.127 13.505 -4.387 1.00 41.50 85 ARG A O 1
ATOM 670 N N . SER A 1 86 ? -3.705 12.654 -6.421 1.00 32.22 86 SER A N 1
ATOM 671 C CA . SER A 1 86 ? -3.466 13.907 -7.154 1.00 32.22 86 SER A CA 1
ATOM 672 C C . SER A 1 86 ? -3.800 13.711 -8.620 1.00 32.22 86 SER A C 1
ATOM 674 O O . SER A 1 86 ? -3.616 12.577 -9.113 1.00 32.22 86 SER A O 1
#

Radius of gyration: 15.23 Å; Cα contacts (8 Å, |Δi|>4): 103; chains: 1; bounding box: 40×26×39 Å